Protein AF-A0A1H9JNY2-F1 (afdb_monomer_lite)

Secondary structure (DSSP, 8-state):
----------------HHHHHHHHHHHHHHHHHHHHHHHHHHHHHH-PPPPHHHHHHHHHHHHHHHHHHHHHHHHHHHHHHHHHHTT--

Structure (mmCIF, N/CA/C/O backbone):
data_AF-A0A1H9JNY2-F1
#
_entry.id   AF-A0A1H9JNY2-F1
#
loop_
_atom_site.group_PDB
_atom_site.id
_atom_site.type_symbol
_atom_site.label_atom_id
_atom_site.label_alt_id
_atom_site.label_comp_id
_atom_site.label_asym_id
_atom_site.label_entity_id
_atom_site.label_seq_id
_atom_site.pdbx_PDB_ins_code
_atom_site.Cartn_x
_atom_site.Cartn_y
_atom_site.Cartn_z
_atom_site.occupancy
_atom_site.B_iso_or_equiv
_atom_site.auth_seq_id
_atom_site.auth_comp_id
_atom_site.auth_asym_id
_atom_site.auth_atom_id
_atom_site.pdbx_PDB_model_num
ATOM 1 N N . MET A 1 1 ? -16.448 18.431 54.678 1.00 39.22 1 MET A N 1
ATOM 2 C CA . MET A 1 1 ? -15.315 18.133 53.779 1.00 39.22 1 MET A CA 1
ATOM 3 C C . MET A 1 1 ? -15.911 17.575 52.497 1.00 39.22 1 MET A C 1
ATOM 5 O O . MET A 1 1 ? -16.471 16.490 52.523 1.00 39.22 1 MET A O 1
ATOM 9 N N . THR A 1 2 ? -15.971 18.377 51.436 1.00 38.44 2 THR A N 1
ATOM 10 C CA . THR A 1 2 ? -16.545 17.982 50.141 1.00 38.44 2 THR A CA 1
ATOM 11 C C . THR A 1 2 ? -15.520 17.152 49.382 1.00 38.44 2 THR A C 1
ATOM 13 O O . THR A 1 2 ? -14.457 17.662 49.038 1.00 38.44 2 THR A O 1
ATOM 16 N N . ASN A 1 3 ? -15.825 15.877 49.140 1.00 44.09 3 ASN A N 1
ATOM 17 C CA . ASN A 1 3 ? -15.014 15.031 48.274 1.00 44.09 3 ASN A CA 1
ATOM 18 C C . ASN A 1 3 ? -15.137 15.548 46.841 1.00 44.09 3 ASN A C 1
ATOM 20 O O . ASN A 1 3 ? -16.177 15.398 46.201 1.00 44.09 3 ASN A O 1
ATOM 24 N N . THR A 1 4 ? -14.078 16.177 46.344 1.00 46.22 4 THR A N 1
ATOM 25 C CA . THR A 1 4 ? -13.938 16.512 44.931 1.00 46.22 4 THR A CA 1
ATOM 26 C C . THR A 1 4 ? -13.782 15.202 44.165 1.00 46.22 4 THR A C 1
ATOM 28 O O . THR A 1 4 ? -12.697 14.627 44.108 1.00 46.22 4 THR A O 1
ATOM 31 N N . VAL A 1 5 ? -14.880 14.692 43.605 1.00 51.25 5 VAL A N 1
ATOM 32 C CA . VAL A 1 5 ? -14.837 13.611 42.617 1.00 51.25 5 VAL A CA 1
ATOM 33 C C . VAL A 1 5 ? -14.176 14.192 41.369 1.00 51.25 5 VAL A C 1
ATOM 35 O O . VAL A 1 5 ? -14.801 14.898 40.580 1.00 51.25 5 VAL A O 1
ATOM 38 N N . MET A 1 6 ? -12.874 13.953 41.224 1.00 45.41 6 MET A N 1
ATOM 39 C CA . MET A 1 6 ? -12.139 14.243 39.999 1.00 45.41 6 MET A CA 1
ATOM 40 C C . MET A 1 6 ? -12.658 13.292 38.917 1.00 45.41 6 MET A C 1
ATOM 42 O O . MET A 1 6 ? -12.288 12.122 38.871 1.00 45.41 6 MET A O 1
ATOM 46 N N . ASN A 1 7 ? -13.555 13.788 38.066 1.00 45.59 7 ASN A N 1
ATOM 47 C CA . ASN A 1 7 ? -13.997 13.083 36.872 1.00 45.59 7 ASN A CA 1
ATOM 48 C C . ASN A 1 7 ? -12.855 13.107 35.846 1.00 45.59 7 ASN A C 1
ATOM 50 O O . ASN A 1 7 ? -12.760 14.004 35.006 1.00 45.59 7 ASN A O 1
ATOM 54 N N . THR A 1 8 ? -11.942 12.143 35.947 1.00 42.72 8 THR A N 1
ATOM 55 C CA . THR A 1 8 ? -10.909 11.879 34.946 1.00 42.72 8 THR A CA 1
ATOM 56 C C . THR A 1 8 ? -11.550 11.236 33.718 1.00 42.72 8 THR A C 1
ATOM 58 O O . THR A 1 8 ? -11.322 10.074 33.398 1.00 42.72 8 THR A O 1
ATOM 61 N N . ASN A 1 9 ? -12.308 12.030 32.960 1.00 44.47 9 ASN A N 1
ATOM 62 C CA . ASN A 1 9 ? -12.675 11.735 31.575 1.00 44.47 9 ASN A CA 1
ATOM 63 C C . ASN A 1 9 ? -11.435 11.845 30.671 1.00 44.47 9 ASN A C 1
ATOM 65 O O . ASN A 1 9 ? -11.375 12.621 29.716 1.00 44.47 9 ASN A O 1
ATOM 69 N N . LYS A 1 10 ? -10.400 11.062 30.973 1.00 43.31 10 LYS A N 1
ATOM 70 C CA . LYS A 1 10 ? -9.307 10.808 30.052 1.00 43.31 10 LYS A CA 1
ATOM 71 C C . LYS A 1 10 ? -9.875 9.801 29.055 1.00 43.31 10 LYS A C 1
ATOM 73 O O . LYS A 1 10 ? -9.905 8.606 29.325 1.00 43.31 10 LYS A O 1
ATOM 78 N N . LYS A 1 11 ? -10.408 10.292 27.929 1.00 49.53 11 LYS A N 1
ATOM 79 C CA . LYS A 1 11 ? -10.740 9.469 26.753 1.00 49.53 11 LYS A CA 1
ATOM 80 C C . LYS A 1 11 ? -9.439 8.860 26.220 1.00 49.53 11 LYS A C 1
ATOM 82 O O . LYS A 1 11 ? -8.893 9.303 25.211 1.00 49.53 11 LYS A O 1
ATOM 87 N N . GLU A 1 12 ? -8.893 7.877 26.925 1.00 46.59 12 GLU A N 1
ATOM 88 C CA . GLU A 1 12 ? -7.81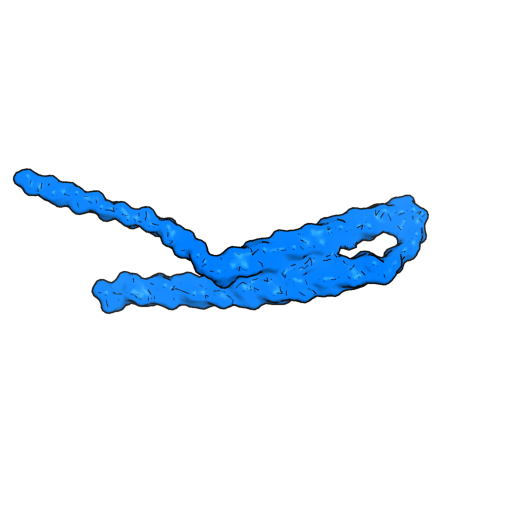2 7.061 26.405 1.00 46.59 12 GLU A CA 1
ATOM 89 C C . GLU A 1 12 ? -8.389 6.288 25.228 1.00 46.59 12 GLU A C 1
ATOM 91 O O . GLU A 1 12 ? -9.303 5.474 25.351 1.00 46.59 12 GLU A O 1
ATOM 96 N N . THR A 1 13 ? -7.919 6.640 24.034 1.00 53.41 13 THR A N 1
ATOM 97 C CA . THR A 1 13 ? -8.343 5.966 22.815 1.00 53.41 13 THR A CA 1
ATOM 98 C C . THR A 1 13 ? -7.752 4.566 22.864 1.00 53.41 13 THR A C 1
ATOM 100 O O . THR A 1 13 ? -6.571 4.401 22.557 1.00 53.41 13 THR A O 1
ATOM 103 N N . LYS A 1 14 ? -8.558 3.576 23.261 1.00 64.19 14 LYS A N 1
ATOM 104 C CA . LYS A 1 14 ? -8.154 2.171 23.320 1.00 64.19 14 LYS A CA 1
ATOM 105 C C . LYS A 1 14 ? -7.493 1.783 21.996 1.00 64.19 14 LYS A C 1
ATOM 107 O O . LYS A 1 14 ? -8.077 1.922 20.916 1.00 64.19 14 LYS A O 1
ATOM 112 N N . VAL A 1 15 ? -6.225 1.387 22.066 1.00 71.06 15 VAL A N 1
ATOM 113 C CA . VAL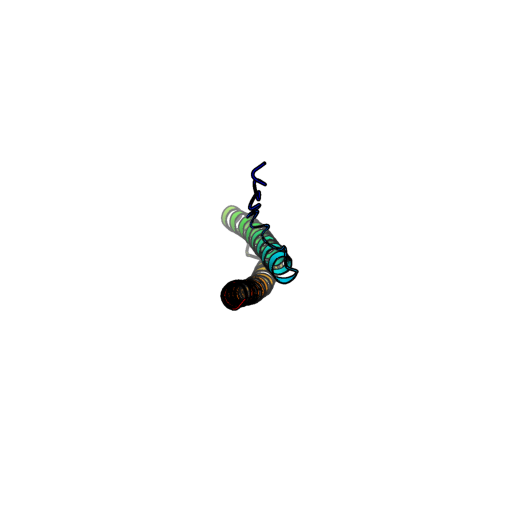 A 1 15 ? -5.487 0.888 20.906 1.00 71.06 15 VAL A CA 1
ATOM 114 C C . VAL A 1 15 ? -5.980 -0.534 20.673 1.00 71.06 15 VAL A C 1
ATOM 116 O O . VAL A 1 15 ? -5.609 -1.444 21.404 1.00 71.06 15 VAL A O 1
ATOM 119 N N . THR A 1 16 ? -6.886 -0.709 19.711 1.00 79.62 16 THR A N 1
ATOM 120 C CA . THR A 1 16 ? -7.338 -2.040 19.292 1.00 79.62 16 THR A CA 1
ATOM 121 C C . THR A 1 16 ? -6.367 -2.611 18.264 1.00 79.62 16 THR A C 1
ATOM 123 O O . THR A 1 16 ? -5.772 -1.860 17.486 1.00 79.62 16 THR A O 1
ATOM 126 N N . GLU A 1 17 ? -6.214 -3.934 18.230 1.00 84.69 17 GLU A N 1
ATOM 127 C CA . GLU A 1 17 ? -5.417 -4.628 17.205 1.00 84.69 17 GLU A CA 1
ATOM 128 C C . GLU A 1 17 ? -5.850 -4.199 15.798 1.00 84.69 17 GLU A C 1
ATOM 130 O O . GLU A 1 17 ? -5.021 -3.865 14.958 1.00 84.69 17 GLU A O 1
ATOM 135 N N . THR A 1 18 ? -7.160 -4.051 15.586 1.00 86.94 18 THR A N 1
ATOM 136 C CA . THR A 1 18 ? -7.763 -3.557 14.346 1.00 86.94 18 THR A CA 1
ATOM 137 C C . THR A 1 18 ? -7.252 -2.167 13.946 1.00 86.94 18 THR A C 1
ATOM 139 O O . THR A 1 18 ? -6.966 -1.928 12.771 1.00 86.94 18 THR A O 1
ATOM 142 N N . LYS A 1 19 ? -7.088 -1.244 14.908 1.00 86.88 19 LYS A N 1
ATOM 143 C CA . LYS A 1 19 ? -6.512 0.090 14.666 1.00 86.88 19 LYS A CA 1
ATOM 144 C C . LYS A 1 19 ? -5.040 -0.007 14.262 1.00 86.88 19 LYS A C 1
ATOM 146 O O . LYS A 1 19 ? -4.624 0.686 13.336 1.00 86.88 19 LYS A O 1
ATOM 151 N N . VAL A 1 20 ? -4.263 -0.849 14.944 1.00 91.75 20 VAL A N 1
ATOM 152 C CA . VAL A 1 20 ? -2.838 -1.056 14.636 1.00 91.75 20 VAL A CA 1
ATOM 153 C C . VAL A 1 20 ? -2.680 -1.662 13.243 1.00 91.75 20 VAL A C 1
ATOM 155 O O . VAL A 1 20 ? -1.919 -1.134 12.437 1.00 91.75 20 VAL A O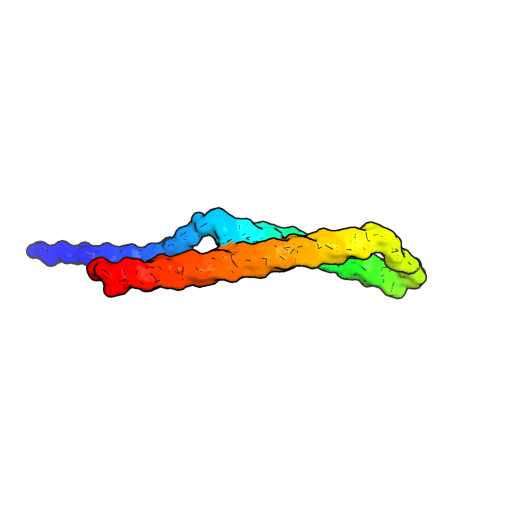 1
ATOM 158 N N . CYS A 1 21 ? -3.464 -2.692 12.913 1.00 92.06 21 CYS A N 1
ATOM 159 C CA . CYS A 1 21 ? -3.478 -3.304 11.589 1.00 92.06 21 CYS A CA 1
ATOM 160 C C . CYS A 1 21 ? -3.854 -2.297 10.496 1.00 92.06 21 CYS A C 1
ATOM 162 O O . CYS A 1 21 ? -3.151 -2.232 9.491 1.00 92.06 21 CYS A O 1
ATOM 164 N N . ALA A 1 22 ? -4.892 -1.475 10.693 1.00 92.44 22 ALA A N 1
ATOM 165 C CA . ALA A 1 22 ? -5.273 -0.445 9.722 1.00 92.44 22 ALA A CA 1
ATOM 166 C C . ALA A 1 22 ? -4.116 0.525 9.428 1.00 92.44 22 ALA A C 1
ATOM 168 O O . ALA A 1 22 ? -3.842 0.835 8.268 1.00 92.44 22 ALA A O 1
ATOM 169 N N . ILE A 1 23 ? -3.411 0.977 10.471 1.00 94.31 23 ILE A N 1
ATOM 170 C CA . ILE A 1 23 ? -2.286 1.912 10.341 1.00 94.31 23 ILE A CA 1
ATOM 171 C C . ILE A 1 23 ? -1.100 1.242 9.645 1.00 94.31 23 ILE A C 1
ATOM 173 O O . ILE A 1 23 ? -0.564 1.807 8.696 1.00 94.31 23 ILE A O 1
ATOM 177 N N . LEU A 1 24 ? -0.713 0.038 10.075 1.00 96.31 24 LEU A N 1
ATOM 178 C CA . LEU A 1 24 ? 0.425 -0.679 9.495 1.00 96.31 24 LEU A CA 1
ATOM 179 C C . LEU A 1 24 ? 0.215 -0.954 8.004 1.00 96.31 24 LEU A C 1
ATOM 181 O O . LEU A 1 24 ? 1.075 -0.602 7.204 1.00 96.31 24 LEU A O 1
ATOM 185 N N . HIS A 1 25 ? -0.950 -1.480 7.614 1.00 96.19 25 HIS A N 1
ATOM 186 C CA . HIS A 1 25 ? -1.247 -1.733 6.201 1.00 96.19 25 HIS A CA 1
ATOM 187 C C . HIS A 1 25 ? -1.296 -0.429 5.386 1.00 96.19 25 HIS A C 1
ATOM 189 O O . HIS A 1 25 ? -0.839 -0.407 4.243 1.00 96.19 25 HIS A O 1
ATOM 195 N N . SER A 1 26 ? -1.767 0.680 5.974 1.00 96.19 26 SER A N 1
ATOM 196 C CA . SER A 1 26 ? -1.726 2.000 5.323 1.00 96.19 26 SER A CA 1
ATOM 197 C C . SER A 1 26 ? -0.288 2.465 5.074 1.00 96.19 26 SER A C 1
ATOM 199 O O . SER A 1 26 ? 0.029 2.903 3.971 1.00 96.19 26 SER A O 1
ATOM 201 N N . ILE A 1 27 ? 0.597 2.335 6.069 1.00 97.69 27 ILE A N 1
ATOM 202 C CA . ILE A 1 27 ? 2.017 2.694 5.935 1.00 97.69 27 ILE A CA 1
ATOM 203 C C . ILE A 1 27 ? 2.678 1.833 4.857 1.00 97.69 27 ILE A C 1
ATOM 205 O O . ILE A 1 27 ? 3.328 2.372 3.965 1.00 97.69 27 ILE A O 1
ATOM 209 N N . THR A 1 28 ? 2.471 0.513 4.891 1.00 97.06 28 THR A N 1
ATOM 210 C CA . THR A 1 28 ? 3.007 -0.407 3.879 1.00 97.06 28 THR A CA 1
ATOM 211 C C . THR A 1 28 ? 2.551 -0.022 2.473 1.00 97.06 28 THR A C 1
ATOM 213 O O . THR A 1 28 ? 3.373 0.041 1.564 1.00 97.06 28 THR A O 1
ATOM 216 N N . THR A 1 29 ? 1.269 0.312 2.302 1.00 97.81 29 THR A N 1
ATOM 217 C CA . THR A 1 29 ? 0.717 0.774 1.017 1.00 97.81 29 THR A CA 1
ATOM 218 C C . THR A 1 29 ? 1.445 2.014 0.503 1.00 97.81 29 THR A C 1
ATOM 220 O O . THR A 1 29 ? 1.871 2.051 -0.649 1.00 97.81 29 THR A O 1
ATOM 223 N N . VAL A 1 30 ? 1.626 3.022 1.363 1.00 97.94 30 VAL A N 1
ATOM 224 C CA . VAL A 1 30 ? 2.298 4.277 0.996 1.00 97.94 30 VAL A CA 1
ATOM 225 C C . VAL A 1 30 ? 3.762 4.040 0.631 1.00 97.94 30 VAL A C 1
ATOM 227 O O . VAL A 1 30 ? 4.233 4.618 -0.343 1.00 97.94 30 VAL A O 1
ATOM 230 N N . LEU A 1 31 ? 4.474 3.177 1.360 1.00 98.12 31 LEU A N 1
ATOM 231 C CA . LEU A 1 31 ? 5.877 2.865 1.072 1.00 98.12 31 LEU A CA 1
ATOM 232 C C . LEU A 1 31 ? 6.050 2.204 -0.301 1.00 98.12 31 LEU A C 1
ATOM 234 O O . LEU A 1 31 ? 6.928 2.608 -1.061 1.00 98.12 31 LEU A O 1
ATOM 238 N N . TRP A 1 32 ? 5.191 1.242 -0.650 1.00 97.94 32 TRP A N 1
ATOM 239 C CA . TRP A 1 32 ? 5.233 0.603 -1.969 1.00 97.94 32 TRP A CA 1
ATOM 240 C C . TRP A 1 32 ? 4.857 1.566 -3.098 1.00 97.94 32 TRP A C 1
ATOM 242 O O . TRP A 1 32 ? 5.537 1.593 -4.122 1.00 97.94 32 TRP A O 1
ATOM 252 N N . LEU A 1 33 ? 3.839 2.412 -2.903 1.00 97.88 33 LEU A N 1
ATOM 253 C CA . LEU A 1 33 ? 3.489 3.448 -3.882 1.00 97.88 33 LEU A CA 1
ATOM 254 C C . LEU A 1 33 ? 4.613 4.469 -4.063 1.00 97.88 33 LEU A C 1
ATOM 256 O O . LEU A 1 33 ? 4.870 4.900 -5.184 1.00 97.88 33 LEU A O 1
ATOM 260 N N . PHE A 1 34 ? 5.289 4.846 -2.978 1.00 97.69 34 PHE A N 1
ATOM 261 C CA . PHE A 1 34 ? 6.431 5.749 -3.039 1.00 97.69 34 PHE A CA 1
ATOM 262 C C . PHE A 1 34 ? 7.581 5.124 -3.834 1.00 97.69 34 PHE A C 1
ATOM 264 O O . PHE A 1 34 ? 8.116 5.768 -4.734 1.00 97.69 34 PHE A O 1
ATOM 271 N N . ASN A 1 35 ? 7.908 3.853 -3.574 1.00 96.38 35 ASN A N 1
ATOM 272 C CA . ASN A 1 35 ? 8.931 3.133 -4.331 1.00 96.38 35 ASN A CA 1
ATOM 273 C C . ASN A 1 35 ? 8.588 3.047 -5.826 1.00 96.38 35 ASN A C 1
ATOM 275 O O . ASN A 1 35 ? 9.400 3.418 -6.675 1.00 96.38 35 ASN A O 1
ATOM 279 N N . ALA A 1 36 ? 7.356 2.647 -6.153 1.00 96.81 36 ALA A N 1
ATOM 280 C CA . ALA A 1 36 ? 6.876 2.606 -7.529 1.00 96.81 36 ALA A CA 1
ATOM 281 C C . ALA A 1 36 ? 6.925 3.997 -8.190 1.00 96.81 36 ALA A C 1
ATOM 283 O O . ALA A 1 36 ? 7.337 4.120 -9.341 1.00 96.81 36 ALA A O 1
ATOM 284 N N . GLY A 1 37 ? 6.575 5.055 -7.452 1.00 96.75 37 GLY A N 1
ATOM 285 C CA . GLY A 1 37 ? 6.663 6.442 -7.910 1.00 96.75 37 GLY A CA 1
ATOM 286 C C . GLY A 1 37 ? 8.092 6.881 -8.237 1.00 96.75 37 GLY A C 1
ATOM 287 O O . GLY A 1 37 ? 8.308 7.535 -9.255 1.00 96.75 37 GLY A O 1
ATOM 288 N N . MET A 1 38 ? 9.076 6.471 -7.433 1.00 95.56 38 MET A N 1
ATOM 289 C CA . MET A 1 38 ? 10.496 6.728 -7.704 1.00 95.56 38 MET A CA 1
ATOM 290 C C . MET A 1 38 ? 10.976 6.000 -8.965 1.00 95.56 38 MET A C 1
ATOM 292 O O . MET A 1 38 ? 11.658 6.599 -9.797 1.00 95.56 38 MET A O 1
ATOM 296 N N . ILE A 1 39 ? 10.580 4.735 -9.146 1.00 95.06 39 ILE A N 1
ATOM 297 C CA . ILE A 1 39 ? 10.892 3.960 -10.359 1.00 95.06 39 ILE A CA 1
ATOM 298 C C . ILE A 1 39 ? 10.255 4.613 -11.591 1.00 95.06 39 ILE A C 1
ATOM 300 O O . ILE A 1 39 ? 10.909 4.749 -12.625 1.00 95.06 39 ILE A O 1
ATOM 304 N N . LEU A 1 40 ? 9.002 5.060 -11.477 1.00 96.31 40 LEU A N 1
ATOM 305 C CA . LEU A 1 40 ? 8.291 5.749 -12.549 1.00 96.31 40 LEU A CA 1
ATOM 306 C C . LEU A 1 40 ? 8.976 7.062 -12.933 1.00 96.31 40 LEU A C 1
ATOM 308 O O . LEU A 1 40 ? 9.198 7.309 -14.114 1.00 96.31 40 LEU A O 1
ATOM 312 N N . ALA A 1 41 ? 9.348 7.883 -11.949 1.00 96.06 41 ALA A N 1
ATOM 313 C CA . ALA A 1 41 ? 10.073 9.126 -12.191 1.00 96.06 41 ALA A CA 1
ATOM 314 C C . ALA A 1 41 ? 11.424 8.869 -12.881 1.00 96.06 41 ALA A C 1
ATOM 316 O O . ALA A 1 41 ? 11.772 9.569 -13.833 1.00 96.06 41 ALA A O 1
ATOM 317 N N . GLY A 1 42 ? 12.151 7.830 -12.454 1.00 94.81 42 GLY A N 1
ATOM 318 C CA . GLY A 1 42 ? 13.392 7.395 -13.097 1.00 94.81 42 GLY A CA 1
ATOM 319 C C . GLY A 1 42 ? 13.185 6.969 -14.553 1.00 94.81 42 GLY A C 1
ATOM 320 O O . GLY A 1 42 ? 13.879 7.467 -15.432 1.00 94.81 42 GLY A O 1
ATOM 321 N N . SER A 1 43 ? 12.183 6.125 -14.815 1.00 94.75 43 SER A N 1
ATOM 322 C CA . SER A 1 43 ? 11.810 5.658 -16.160 1.00 94.75 43 SER A CA 1
ATOM 323 C C . SER A 1 43 ? 11.397 6.804 -17.090 1.00 94.75 43 SER A C 1
ATOM 325 O O . SER A 1 43 ? 11.812 6.833 -18.246 1.00 94.75 43 SER A O 1
ATOM 327 N N . ILE A 1 44 ? 10.652 7.796 -16.589 1.00 95.12 44 ILE A N 1
ATOM 328 C CA . ILE A 1 44 ? 10.313 9.007 -17.355 1.00 95.12 44 ILE A CA 1
ATOM 329 C C . ILE A 1 44 ? 11.579 9.796 -17.711 1.00 95.12 44 ILE A C 1
ATOM 331 O O . ILE A 1 44 ? 11.692 10.301 -18.825 1.00 95.12 44 ILE A O 1
ATOM 335 N N . SER A 1 45 ? 12.531 9.898 -16.779 1.00 95.00 45 SER A N 1
ATOM 336 C CA . SER A 1 45 ? 13.776 10.636 -16.999 1.00 95.00 45 SER A CA 1
ATOM 337 C C . SER A 1 45 ? 14.743 9.932 -17.952 1.00 95.00 45 SER A C 1
ATOM 339 O O . SER A 1 45 ? 15.461 10.623 -18.672 1.00 95.00 45 SER A O 1
ATOM 341 N N . SER A 1 46 ? 14.818 8.598 -17.934 1.00 93.88 46 SER A N 1
ATOM 342 C CA . SER A 1 46 ? 15.750 7.831 -18.773 1.00 93.88 46 SER A CA 1
ATOM 343 C C . SER A 1 46 ? 15.145 7.369 -20.101 1.00 93.88 46 SER A C 1
ATOM 345 O O . SER A 1 46 ? 15.883 7.059 -21.033 1.00 93.88 46 SER A O 1
ATOM 347 N N . GLY A 1 47 ? 13.813 7.331 -20.208 1.00 93.31 47 GLY A N 1
ATOM 348 C CA . GLY A 1 47 ? 13.093 6.733 -21.335 1.00 93.31 47 GLY A CA 1
ATOM 349 C C . GLY A 1 47 ? 13.036 5.201 -21.284 1.00 93.31 47 GLY A C 1
ATOM 350 O O . GLY A 1 47 ? 12.506 4.577 -22.208 1.00 93.31 47 GLY A O 1
ATOM 351 N N . ASP A 1 48 ? 13.559 4.585 -20.221 1.00 94.75 48 ASP A N 1
ATOM 352 C CA . ASP A 1 48 ? 13.524 3.137 -20.049 1.00 94.75 48 ASP A CA 1
ATOM 353 C C . ASP A 1 48 ? 12.096 2.649 -19.825 1.00 94.75 48 ASP A C 1
ATOM 355 O O . ASP A 1 48 ? 11.275 3.308 -19.186 1.00 94.75 48 ASP A O 1
ATOM 359 N N . LYS A 1 49 ? 11.790 1.446 -20.310 1.00 94.12 49 LYS A N 1
ATOM 360 C CA . LYS A 1 49 ? 10.489 0.822 -20.062 1.00 94.12 49 LYS A CA 1
ATOM 361 C C . LYS A 1 49 ? 10.374 0.364 -18.609 1.00 94.12 49 LYS A C 1
ATOM 363 O O . LYS A 1 49 ? 11.323 -0.160 -18.030 1.00 94.12 49 LYS A O 1
ATOM 368 N N . LEU A 1 50 ? 9.168 0.470 -18.059 1.00 95.56 50 LEU A N 1
ATOM 369 C CA . LEU A 1 50 ? 8.846 -0.058 -16.735 1.00 95.56 50 LEU A CA 1
ATOM 370 C C . LEU A 1 50 ? 8.951 -1.588 -16.728 1.00 95.56 50 LEU A C 1
ATOM 372 O O . LEU A 1 50 ? 8.258 -2.278 -17.479 1.00 95.56 50 LEU A O 1
ATOM 376 N N . GLY A 1 51 ? 9.824 -2.110 -15.868 1.00 93.12 51 GLY A N 1
ATOM 377 C CA . GLY A 1 51 ? 10.009 -3.545 -15.674 1.00 93.12 51 GLY A CA 1
ATOM 378 C C . GLY A 1 51 ? 8.912 -4.185 -14.820 1.00 93.12 51 GLY A C 1
ATOM 379 O O . GLY A 1 51 ? 8.101 -3.507 -14.191 1.00 93.12 51 GLY A O 1
ATOM 380 N N . TRP A 1 52 ? 8.924 -5.518 -14.748 1.00 93.44 52 TRP A N 1
ATOM 381 C CA . TRP A 1 52 ? 7.970 -6.300 -13.950 1.00 93.44 52 TRP A CA 1
ATOM 382 C C . TRP A 1 52 ? 7.930 -5.892 -12.470 1.00 93.44 52 TRP A C 1
ATOM 384 O O . TRP A 1 52 ? 6.860 -5.877 -11.867 1.00 93.44 52 TRP A O 1
ATOM 394 N N . ASN A 1 53 ? 9.073 -5.490 -11.908 1.00 90.69 53 ASN A N 1
ATOM 395 C CA . ASN A 1 53 ? 9.170 -5.053 -10.515 1.00 90.69 53 ASN A CA 1
ATOM 396 C C . ASN A 1 53 ? 8.242 -3.866 -10.220 1.00 90.69 53 ASN A C 1
ATOM 398 O O . ASN A 1 53 ? 7.547 -3.888 -9.216 1.00 90.69 53 ASN A O 1
ATOM 402 N N . PHE A 1 54 ? 8.131 -2.889 -11.130 1.00 96.31 54 PHE A N 1
ATOM 403 C CA . PHE A 1 54 ? 7.201 -1.767 -10.957 1.00 96.31 54 PHE A CA 1
ATOM 404 C C . PHE A 1 54 ? 5.750 -2.252 -10.828 1.00 96.31 54 PHE A C 1
ATOM 406 O O . PHE A 1 54 ? 5.025 -1.843 -9.925 1.00 96.31 54 PHE A O 1
ATOM 413 N N . TRP A 1 55 ? 5.324 -3.158 -11.710 1.00 95.81 55 TRP A N 1
ATOM 414 C CA . TRP A 1 55 ? 3.961 -3.690 -11.688 1.00 95.81 55 TRP A CA 1
ATOM 415 C C . TRP A 1 55 ? 3.697 -4.565 -10.459 1.00 95.81 55 TRP A C 1
ATOM 417 O O . TRP A 1 55 ? 2.601 -4.517 -9.902 1.00 95.81 55 TRP A O 1
ATOM 427 N N . SER A 1 56 ? 4.705 -5.314 -10.005 1.00 95.75 56 SER A N 1
ATOM 428 C CA . SER A 1 56 ? 4.652 -6.070 -8.752 1.00 95.75 56 SER A CA 1
ATOM 429 C C . SER A 1 56 ? 4.479 -5.144 -7.545 1.00 95.75 56 SER A C 1
ATOM 431 O O . SER A 1 56 ? 3.621 -5.399 -6.702 1.00 95.75 56 SER A O 1
ATOM 433 N N . ASP A 1 57 ? 5.225 -4.042 -7.480 1.00 96.06 57 ASP A N 1
ATOM 434 C CA . ASP A 1 57 ? 5.134 -3.058 -6.395 1.00 96.06 57 ASP A CA 1
ATOM 435 C C . ASP A 1 57 ? 3.739 -2.424 -6.329 1.00 96.06 57 ASP A C 1
ATOM 437 O O . ASP A 1 57 ? 3.152 -2.301 -5.251 1.00 96.06 57 ASP A O 1
ATOM 441 N N . ILE A 1 58 ? 3.166 -2.087 -7.491 1.00 97.75 58 ILE A N 1
ATOM 442 C CA . ILE A 1 58 ? 1.786 -1.597 -7.590 1.00 97.75 58 ILE A CA 1
ATOM 443 C C . ILE A 1 58 ? 0.791 -2.657 -7.103 1.00 97.75 58 ILE A C 1
ATOM 445 O O . ILE A 1 58 ? -0.115 -2.332 -6.335 1.00 97.75 58 ILE A O 1
ATOM 449 N N . ALA A 1 59 ? 0.952 -3.923 -7.496 1.00 97.50 59 ALA A N 1
ATOM 450 C CA . ALA A 1 59 ? 0.066 -4.997 -7.052 1.00 97.50 59 ALA A CA 1
ATOM 451 C C . ALA A 1 59 ? 0.111 -5.184 -5.526 1.00 97.50 59 ALA A C 1
ATOM 453 O O . ALA A 1 59 ? -0.937 -5.282 -4.884 1.00 97.50 59 ALA A O 1
ATOM 454 N N . ILE A 1 60 ? 1.307 -5.165 -4.929 1.00 96.06 60 ILE A N 1
ATOM 455 C CA . ILE A 1 60 ? 1.481 -5.263 -3.476 1.00 96.06 60 ILE A CA 1
ATOM 456 C C . ILE A 1 60 ? 0.822 -4.067 -2.781 1.00 96.06 60 ILE A C 1
ATOM 458 O O . ILE A 1 60 ? 0.060 -4.256 -1.830 1.00 96.06 60 ILE A O 1
ATOM 462 N N . ALA A 1 61 ? 1.045 -2.846 -3.276 1.00 97.56 61 ALA A N 1
ATOM 463 C CA . ALA A 1 61 ? 0.406 -1.652 -2.733 1.00 97.56 61 ALA A CA 1
ATOM 464 C C . ALA A 1 61 ? -1.126 -1.754 -2.743 1.00 97.56 61 ALA A C 1
ATOM 466 O O . ALA A 1 61 ? -1.769 -1.429 -1.747 1.00 97.56 61 ALA A O 1
ATOM 467 N N . VAL A 1 62 ? -1.718 -2.244 -3.835 1.00 97.62 62 VAL A N 1
ATOM 468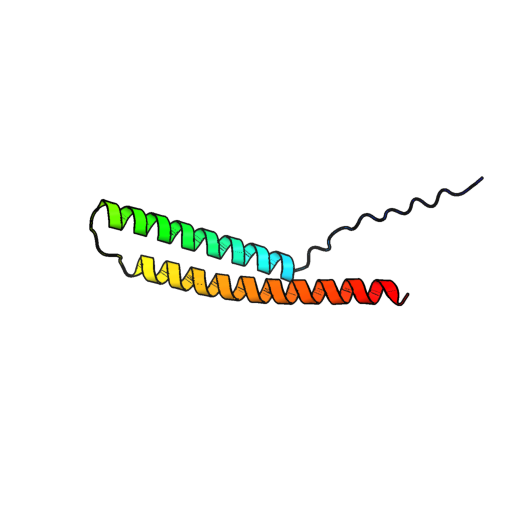 C CA . VAL A 1 62 ? -3.174 -2.422 -3.937 1.00 97.62 62 VAL A CA 1
ATOM 469 C C . VAL A 1 62 ? -3.682 -3.432 -2.908 1.00 97.62 62 VAL A C 1
ATOM 471 O O . VAL A 1 62 ? -4.645 -3.135 -2.204 1.00 97.62 62 VAL A O 1
ATOM 474 N N . VAL A 1 63 ? -3.022 -4.586 -2.764 1.00 97.81 63 VAL A N 1
ATOM 475 C CA . VAL A 1 63 ? -3.417 -5.618 -1.787 1.00 97.81 63 VAL A CA 1
ATOM 476 C C . VAL A 1 63 ? -3.397 -5.062 -0.364 1.00 97.81 63 VAL A C 1
ATOM 478 O O . VAL A 1 63 ? -4.396 -5.155 0.353 1.00 97.81 63 VAL A O 1
ATOM 481 N N . PHE A 1 64 ? -2.296 -4.422 0.038 1.00 96.50 64 PHE A N 1
ATOM 482 C CA . PHE A 1 64 ? -2.202 -3.815 1.366 1.00 96.50 64 PHE A CA 1
ATOM 483 C C . PHE A 1 64 ? -3.193 -2.658 1.545 1.00 96.50 64 PHE A C 1
ATOM 485 O O . PHE A 1 64 ? -3.748 -2.504 2.635 1.00 96.50 64 PHE A O 1
ATOM 492 N N . GLY A 1 65 ? -3.481 -1.898 0.486 1.00 96.25 65 GLY A N 1
ATOM 493 C CA . GLY A 1 65 ? -4.468 -0.821 0.501 1.00 96.25 65 GLY A CA 1
ATOM 494 C C . GLY A 1 65 ? -5.881 -1.343 0.752 1.00 96.25 65 GLY A C 1
ATOM 495 O O . GLY A 1 65 ? -6.600 -0.802 1.593 1.00 96.25 65 GLY A O 1
ATOM 496 N N . CYS A 1 66 ? -6.261 -2.441 0.096 1.00 97.06 66 CYS A N 1
ATOM 497 C CA . CYS A 1 66 ? -7.530 -3.122 0.338 1.00 97.06 66 CYS A CA 1
ATOM 498 C C . CYS A 1 66 ? -7.635 -3.603 1.791 1.00 97.06 66 CYS A C 1
ATOM 500 O O . CYS A 1 66 ? -8.609 -3.278 2.473 1.00 97.06 66 CYS A O 1
ATOM 502 N N . CYS A 1 67 ? -6.605 -4.282 2.307 1.00 95.25 67 CYS A N 1
ATOM 503 C CA . CYS A 1 67 ? -6.575 -4.715 3.705 1.00 95.25 67 CYS A CA 1
ATOM 504 C C . CYS A 1 67 ? -6.680 -3.526 4.676 1.00 95.25 67 CYS A C 1
ATOM 506 O O . CYS A 1 67 ? -7.425 -3.586 5.655 1.00 95.25 67 CYS A O 1
ATOM 508 N N . ALA A 1 68 ? -5.980 -2.419 4.406 1.00 94.69 68 ALA A N 1
ATOM 509 C CA . ALA A 1 68 ? -6.044 -1.215 5.231 1.00 94.69 68 ALA A CA 1
ATOM 510 C C . ALA A 1 68 ? -7.473 -0.660 5.323 1.00 94.69 68 ALA A C 1
ATOM 512 O O . ALA A 1 68 ? -7.935 -0.328 6.417 1.00 94.69 68 ALA A O 1
ATOM 513 N N . VAL A 1 69 ? -8.192 -0.608 4.196 1.00 94.81 69 VAL A N 1
ATOM 514 C CA . VAL A 1 69 ? -9.595 -0.172 4.148 1.00 94.81 69 VAL A CA 1
ATOM 515 C C . VAL A 1 69 ? -10.493 -1.114 4.948 1.00 94.81 69 VAL A C 1
ATOM 517 O O . VAL A 1 69 ? -11.306 -0.643 5.746 1.00 94.81 69 VAL A O 1
ATOM 520 N N . GLU A 1 70 ? -10.335 -2.429 4.800 1.00 94.50 70 GLU A N 1
ATOM 521 C CA . GLU A 1 70 ? -11.113 -3.415 5.560 1.00 94.50 70 GLU A CA 1
ATOM 522 C C . GLU A 1 70 ? -10.921 -3.257 7.075 1.00 94.50 70 GLU A C 1
ATOM 524 O O . GLU A 1 70 ? -11.901 -3.148 7.824 1.00 94.50 70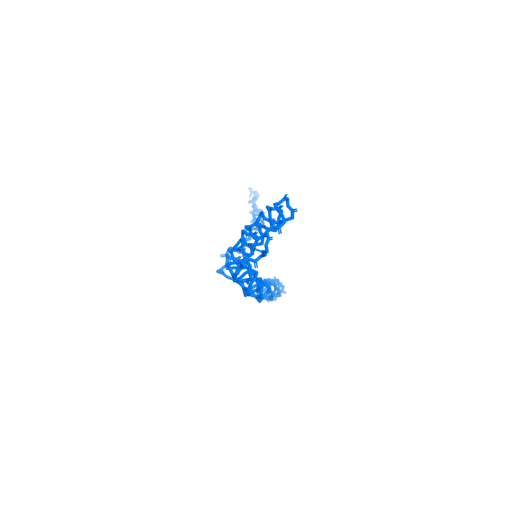 GLU A O 1
ATOM 529 N N . TYR A 1 71 ? -9.669 -3.159 7.533 1.00 92.69 71 TYR A N 1
ATOM 530 C CA . TYR A 1 71 ? -9.358 -2.924 8.943 1.00 92.69 71 TYR A CA 1
ATOM 531 C C . TYR A 1 71 ? -9.877 -1.567 9.423 1.00 92.69 71 TYR A C 1
ATOM 533 O O . TYR A 1 71 ? -10.420 -1.469 10.524 1.00 92.69 71 TYR A O 1
ATOM 541 N N . PHE A 1 72 ? -9.798 -0.521 8.601 1.00 90.75 72 PHE A N 1
ATOM 542 C CA . PHE A 1 72 ? -10.343 0.788 8.949 1.00 90.75 72 PHE A CA 1
ATOM 543 C C . PHE A 1 72 ? -11.869 0.750 9.122 1.00 90.75 72 PHE A C 1
ATOM 545 O O . PHE A 1 72 ? -12.407 1.314 10.080 1.00 90.75 72 PHE A O 1
ATOM 552 N N . LEU A 1 73 ? -12.586 0.047 8.240 1.00 90.94 73 LEU A N 1
ATOM 553 C CA . LEU A 1 73 ? -14.032 -0.148 8.352 1.00 90.94 73 LEU A CA 1
ATOM 554 C C . LEU A 1 73 ? -14.399 -0.958 9.598 1.00 90.94 73 LEU A C 1
ATOM 556 O O . LEU A 1 73 ? -15.356 -0.604 10.294 1.00 90.94 73 LEU A O 1
ATOM 560 N N . LYS A 1 74 ? -13.636 -2.011 9.909 1.00 89.81 74 LYS A N 1
ATOM 561 C CA . LYS A 1 74 ? -13.817 -2.805 11.130 1.00 89.81 74 LYS A CA 1
ATOM 562 C C . LYS A 1 74 ? -13.586 -1.953 12.381 1.00 89.81 74 LYS A C 1
ATOM 564 O O . LYS A 1 74 ? -14.452 -1.916 13.253 1.00 89.81 74 LYS A O 1
ATOM 569 N N . TRP A 1 75 ? -12.515 -1.160 12.415 1.00 87.19 75 TRP A N 1
ATOM 570 C CA . TRP A 1 75 ? -12.229 -0.235 13.515 1.00 87.19 75 TRP A CA 1
ATOM 571 C C . TRP A 1 75 ? -13.334 0.817 13.689 1.00 87.19 75 TRP A C 1
ATOM 573 O O . TRP A 1 75 ? -13.752 1.130 14.805 1.00 87.19 75 TRP A O 1
ATOM 583 N N . LYS A 1 76 ? -13.874 1.342 12.582 1.00 84.00 76 LYS A N 1
ATOM 584 C CA . LYS A 1 76 ? -15.004 2.281 12.612 1.00 84.00 76 LYS A CA 1
ATOM 585 C C . LYS A 1 76 ? -16.265 1.648 13.213 1.00 84.00 76 LYS A C 1
ATOM 587 O O . LYS A 1 76 ? -17.011 2.347 13.897 1.00 84.00 76 LYS A O 1
ATOM 592 N N . LYS A 1 77 ? -16.516 0.355 12.971 1.00 83.69 77 LYS A N 1
ATOM 593 C CA . LYS A 1 77 ? -17.631 -0.387 13.588 1.00 83.69 77 LYS A CA 1
ATOM 594 C C . LYS A 1 77 ? -17.400 -0.613 15.084 1.00 83.69 77 LYS A C 1
ATOM 596 O O . LYS A 1 77 ? -18.306 -0.329 15.859 1.00 83.69 77 LYS A O 1
ATOM 601 N N . GLU A 1 78 ? -16.198 -1.030 15.488 1.00 79.19 78 GLU A N 1
ATOM 602 C CA . GLU A 1 78 ? -15.818 -1.207 16.903 1.00 79.19 78 GLU A CA 1
ATOM 603 C C . GLU A 1 78 ? -16.063 0.073 17.717 1.00 79.19 78 GLU A C 1
ATOM 605 O O . GLU A 1 78 ? -16.724 0.035 18.753 1.00 79.19 78 GLU A O 1
ATOM 610 N N . LYS A 1 79 ? -15.657 1.232 17.180 1.00 69.94 79 LYS A N 1
ATOM 611 C CA . LYS A 1 79 ? -15.922 2.539 17.800 1.00 69.94 79 LYS A CA 1
ATOM 612 C C . LYS A 1 79 ? -17.409 2.826 18.026 1.00 69.94 79 LYS A C 1
ATOM 614 O O . LYS A 1 79 ? -17.758 3.405 19.049 1.00 69.94 79 LYS A O 1
ATOM 619 N N . LYS A 1 80 ? -18.285 2.454 17.083 1.00 66.56 80 LYS A N 1
ATOM 620 C CA . LYS A 1 80 ? -19.738 2.671 17.224 1.00 66.56 80 LYS A CA 1
ATOM 621 C C . LYS A 1 80 ? -20.334 1.821 18.351 1.00 66.56 80 LYS A C 1
ATOM 623 O O . LYS A 1 80 ? -21.210 2.297 19.073 1.00 66.56 80 LYS A O 1
ATOM 628 N N . VAL A 1 81 ? -19.865 0.583 18.509 1.00 59.94 81 VAL A N 1
ATOM 629 C CA . VAL A 1 81 ? -20.332 -0.321 19.573 1.00 59.94 81 VAL A CA 1
ATOM 630 C C . VAL A 1 81 ? -19.919 0.209 20.947 1.00 59.94 81 VAL A C 1
ATOM 632 O O . VAL A 1 81 ? -20.766 0.302 21.832 1.00 59.94 81 VAL A O 1
ATOM 635 N N . GLU A 1 82 ? -18.667 0.654 21.105 1.00 58.84 82 GLU A N 1
ATOM 636 C CA . GLU A 1 82 ? -18.191 1.259 22.359 1.00 58.84 82 GLU A CA 1
ATOM 637 C C . GLU A 1 82 ? -19.032 2.474 22.765 1.00 58.84 82 GLU A C 1
ATOM 639 O O . GLU A 1 82 ? -19.470 2.554 23.912 1.00 58.84 82 GLU A O 1
ATOM 644 N N . THR A 1 83 ? -19.334 3.376 21.821 1.00 58.53 83 THR A N 1
ATOM 645 C CA . THR A 1 83 ? -20.170 4.551 22.107 1.00 58.53 83 THR A CA 1
ATOM 646 C C . THR A 1 83 ? -21.605 4.199 22.470 1.00 58.53 83 THR A C 1
ATOM 648 O O . THR A 1 83 ? -22.207 4.927 23.240 1.00 58.53 83 THR A O 1
ATOM 651 N N . THR A 1 84 ? -22.169 3.105 21.950 1.00 57.38 84 THR A N 1
ATOM 652 C CA . THR A 1 84 ? -23.570 2.739 22.234 1.00 57.38 84 THR A CA 1
ATOM 653 C C . THR A 1 84 ? -23.710 2.145 23.638 1.00 57.38 84 THR A C 1
ATOM 655 O O . THR A 1 84 ? -24.643 2.483 24.361 1.00 57.38 84 THR A O 1
ATOM 658 N N . ASN A 1 85 ? -22.734 1.341 24.072 1.00 54.78 85 ASN A N 1
ATOM 659 C CA . ASN A 1 85 ? -22.740 0.721 25.401 1.00 54.78 85 ASN A CA 1
ATOM 660 C C . ASN A 1 85 ? -22.498 1.714 26.552 1.00 54.78 85 ASN A C 1
ATOM 662 O O . ASN A 1 85 ? -22.774 1.377 27.697 1.00 54.78 85 ASN A O 1
ATOM 666 N N . THR A 1 86 ? -22.005 2.930 26.282 1.00 51.12 86 THR A N 1
ATOM 667 C CA . THR A 1 86 ? -21.785 3.944 27.334 1.00 51.12 86 THR A CA 1
ATOM 668 C C . THR A 1 86 ? -23.062 4.691 27.746 1.00 51.12 86 THR A C 1
ATOM 670 O O . THR A 1 86 ? -23.045 5.376 28.760 1.00 51.12 86 THR A O 1
ATOM 673 N N . TYR A 1 87 ? -24.160 4.580 26.985 1.00 46.38 87 TYR A N 1
ATOM 674 C CA . TYR A 1 87 ? -25.430 5.271 27.271 1.00 46.38 87 TYR A CA 1
ATOM 675 C C . TYR A 1 87 ? -26.512 4.364 27.884 1.00 46.38 87 TYR A C 1
ATOM 677 O O . TYR A 1 87 ? -27.622 4.833 28.120 1.00 46.38 87 TYR A O 1
ATOM 685 N N . ILE A 1 88 ? -26.220 3.076 28.106 1.00 45.31 88 ILE A N 1
ATOM 686 C CA . ILE A 1 88 ? -27.183 2.077 28.621 1.00 45.31 88 ILE A CA 1
ATOM 687 C C . ILE A 1 88 ? -26.849 1.657 30.076 1.00 45.31 88 ILE A C 1
ATOM 689 O O . ILE A 1 88 ? -27.511 0.784 30.629 1.00 45.31 88 ILE A O 1
ATOM 693 N N . ALA A 1 89 ? -25.850 2.273 30.718 1.00 39.44 89 ALA A N 1
ATOM 694 C CA . ALA A 1 89 ? -25.478 2.002 32.113 1.00 39.44 89 ALA A CA 1
ATOM 695 C C . ALA A 1 89 ? -26.051 3.045 3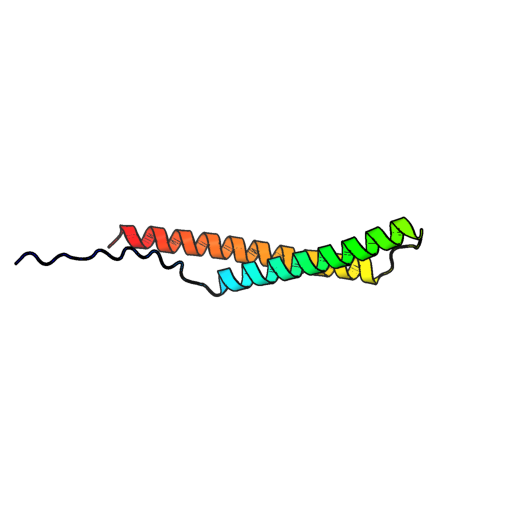3.079 1.00 39.44 89 ALA A C 1
ATOM 697 O O . ALA A 1 89 ? -25.986 4.249 32.739 1.00 39.44 89 ALA A O 1
#

pLDDT: mean 81.46, std 20.36, range [38.44, 98.12]

Radius of gyration: 21.88 Å; chains: 1; bounding box: 43×24×75 Å

Foldseek 3Di:
DDPPPPPPPPPPPPDDPLNVLLVVLQVLLVVLVVVLVVQVVVCVVVVNDDDPSSVVSNVSSVVSVVSSVVSVVVVVVVVVVVVVVVVPD

Sequence (89 aa):
MTNTVMNTNKKETKVTETKVCAILHSITTVLWLFNAGMILAGSISSGDKLGWNFWSDIAIAVVFGCCAVEYFLKWKKEKKVETTNTYIA